Protein AF-A0A8M1KH84-F1 (afdb_monomer_lite)

InterPro domains:
  IPR000884 Thrombospondin type-1 (TSP1) repeat [PF00090] (106-132)
  IPR000884 Thrombospondin type-1 (TSP1) repeat [PS50092] (102-132)
  IPR041645 ADAMTS, cysteine-rich domain 2 [PF17771] (24-91)
  IPR050439 ADAMTS and ADAMTS-like [PTHR13723] (3-132)

Sequence (132 aa):
TAQASCLVDEPRHLGQYKYPEQLPGQLYDADTQCKWQFGAKARLCNLDFVKDICKSLWCHRTGHRCETKFMPAAEGTICGPEMWCRRGQCVKYGDHGPKAVHGQWSGWSEWSDCSRTCGGGVMHRERSCNSP

pLDDT: mean 87.09, std 9.3, range [55.09, 97.25]

Organism: Clupea harengus (NCBI:txid7950)

Radius of gyration: 22.51 Å; chains: 1; bounding box: 59×35×61 Å

Secondary structure (DSSP, 8-state):
-GGGTTSSSPPP-SS-----SS-HHHHS-HHHHHHHHH-TT-EE---TT---TTT--EEE-TTPPPEE-SPPPPTT-EEETTEEEETTEEEETTTTSSPPP-PEEPPPPPPPPPS-SSS---------EEE-

Foldseek 3Di:
DVVCPVVPDDDDCPDDDDDDLDFPQVVAELQNVQCVVPNPQKGFDDDPVCLQLLQWTWIAGVPGDIDTPRDHRTFQHQRDDQWTRDPSGTGGNCVVGPHDDDFDKDPKDDWDDFPDPDDDTDIDIDIDSDRD

Structure (mmCIF, N/CA/C/O backbone):
data_AF-A0A8M1KH84-F1
#
_entry.id   AF-A0A8M1KH84-F1
#
loop_
_atom_site.group_PDB
_atom_site.id
_atom_site.type_symbol
_atom_site.label_atom_id
_atom_site.label_alt_id
_atom_site.label_comp_id
_atom_site.label_asym_id
_atom_site.label_entity_id
_atom_site.label_seq_id
_atom_site.pdbx_PDB_ins_code
_atom_site.Cartn_x
_atom_site.Cartn_y
_atom_site.Cartn_z
_atom_site.occupancy
_atom_site.B_iso_or_equiv
_atom_site.auth_seq_id
_atom_site.auth_comp_id
_atom_site.auth_asym_id
_atom_site.auth_atom_id
_atom_site.pdbx_PDB_model_num
ATOM 1 N N . THR A 1 1 ? 9.265 -8.710 -36.067 1.00 56.69 1 THR A N 1
ATOM 2 C CA . THR A 1 1 ? 9.792 -9.997 -36.581 1.00 56.69 1 THR A CA 1
ATOM 3 C C . THR A 1 1 ? 8.619 -10.901 -36.923 1.00 56.69 1 THR A C 1
ATOM 5 O O . THR A 1 1 ? 7.554 -10.718 -36.348 1.00 56.69 1 THR A O 1
ATOM 8 N N . ALA A 1 2 ? 8.777 -11.867 -37.835 1.00 72.69 2 ALA A N 1
ATOM 9 C CA . ALA A 1 2 ? 7.699 -12.779 -38.261 1.00 72.69 2 ALA A CA 1
ATOM 10 C C . ALA A 1 2 ? 7.067 -13.618 -37.120 1.00 72.69 2 ALA A C 1
ATOM 12 O O . ALA A 1 2 ? 6.051 -14.266 -37.324 1.00 72.69 2 ALA A O 1
ATOM 13 N N . GLN A 1 3 ? 7.654 -13.589 -35.920 1.00 81.56 3 GLN A N 1
ATOM 14 C CA . GLN A 1 3 ? 7.239 -14.351 -34.738 1.00 81.56 3 GLN A CA 1
ATOM 15 C C . GLN A 1 3 ? 6.186 -13.648 -33.858 1.00 81.56 3 GLN A C 1
ATOM 17 O O . GLN A 1 3 ? 5.687 -14.266 -32.927 1.00 81.56 3 GLN A O 1
ATOM 22 N N . ALA A 1 4 ? 5.849 -12.380 -34.126 1.00 86.69 4 ALA A N 1
ATOM 23 C CA . ALA A 1 4 ? 4.868 -11.609 -33.345 1.00 86.69 4 ALA A CA 1
ATOM 24 C C . ALA A 1 4 ? 3.621 -11.210 -34.159 1.00 86.69 4 ALA A C 1
ATOM 26 O O . ALA A 1 4 ? 2.900 -10.290 -33.786 1.00 86.69 4 ALA A O 1
ATOM 27 N N . SER A 1 5 ? 3.365 -11.884 -35.283 1.00 88.50 5 SER A N 1
ATOM 28 C CA . SER A 1 5 ? 2.250 -11.580 -36.193 1.00 88.50 5 SER A CA 1
ATOM 29 C C . SER A 1 5 ? 0.858 -11.801 -35.590 1.00 88.50 5 SER A C 1
ATOM 31 O O . SER A 1 5 ? -0.110 -11.351 -36.178 1.00 88.50 5 SER A O 1
ATOM 33 N N . CYS A 1 6 ? 0.744 -12.457 -34.435 1.00 84.44 6 CYS A N 1
ATOM 34 C CA . CYS A 1 6 ? -0.508 -12.644 -33.691 1.00 84.44 6 CYS A CA 1
ATOM 35 C C . CYS A 1 6 ? -0.782 -11.564 -32.627 1.00 84.44 6 CYS A C 1
ATOM 37 O O . CYS A 1 6 ? -1.728 -11.690 -31.859 1.00 84.44 6 CYS A O 1
ATOM 39 N N . LEU A 1 7 ? 0.088 -10.554 -32.518 1.00 87.69 7 LEU A N 1
ATOM 40 C CA . LEU A 1 7 ? -0.094 -9.397 -31.631 1.00 87.69 7 LEU A CA 1
ATOM 41 C C . LEU A 1 7 ? -0.380 -8.112 -32.419 1.00 87.69 7 LEU A C 1
ATOM 43 O O . LEU A 1 7 ? -0.381 -7.025 -31.846 1.00 87.69 7 LEU A O 1
ATOM 47 N N . VAL A 1 8 ? -0.526 -8.223 -33.742 1.00 87.94 8 VAL A N 1
ATOM 48 C CA . VAL A 1 8 ? -0.738 -7.074 -34.635 1.00 87.94 8 VAL A CA 1
ATOM 49 C C . VAL A 1 8 ? -2.216 -6.794 -34.870 1.00 87.94 8 VAL A C 1
ATOM 51 O O . VAL A 1 8 ? -2.557 -5.682 -35.260 1.00 87.94 8 VAL A O 1
ATOM 54 N N . ASP A 1 9 ? -3.085 -7.784 -34.666 1.00 87.00 9 ASP A N 1
ATOM 55 C CA . ASP A 1 9 ? -4.525 -7.598 -34.729 1.00 87.00 9 ASP A CA 1
ATOM 56 C C . ASP A 1 9 ? -5.050 -6.962 -33.439 1.00 87.00 9 ASP A C 1
ATOM 58 O O . ASP A 1 9 ? -4.618 -7.275 -32.328 1.00 87.00 9 ASP A O 1
ATOM 62 N N . GLU A 1 10 ? -5.986 -6.028 -33.594 1.00 83.88 10 GLU A N 1
ATOM 63 C CA . GLU A 1 10 ? -6.624 -5.382 -32.456 1.00 83.88 10 GLU A CA 1
ATOM 64 C C . GLU A 1 10 ? -7.520 -6.382 -31.706 1.00 83.88 10 GLU A C 1
ATOM 66 O O . GLU A 1 10 ? -8.272 -7.145 -32.329 1.00 83.88 10 GLU A O 1
ATOM 71 N N . PRO A 1 11 ? -7.496 -6.376 -30.361 1.00 82.75 11 PRO A N 1
ATOM 72 C CA . PRO A 1 11 ? -8.345 -7.254 -29.576 1.00 82.75 11 PRO A CA 1
ATOM 73 C C . PRO A 1 11 ? -9.819 -6.957 -29.859 1.00 82.75 11 PRO A C 1
ATOM 75 O O . PRO A 1 11 ? -10.277 -5.814 -29.818 1.00 82.75 11 PRO A O 1
ATOM 78 N N . ARG A 1 12 ? -10.597 -8.013 -30.107 1.00 80.06 12 ARG A N 1
ATOM 79 C CA . ARG A 1 12 ? -12.044 -7.893 -30.310 1.00 80.06 12 ARG A CA 1
ATOM 80 C C . ARG A 1 12 ? -12.687 -7.323 -29.043 1.00 80.06 12 ARG A C 1
ATOM 82 O O . ARG A 1 12 ? -12.575 -7.918 -27.971 1.00 80.06 12 ARG A O 1
ATOM 89 N N . HIS A 1 13 ? -13.383 -6.194 -29.172 1.00 71.12 13 HIS A N 1
ATOM 90 C CA . HIS A 1 13 ? -14.111 -5.541 -28.081 1.00 71.12 13 HIS A CA 1
ATOM 91 C C . HIS A 1 13 ? -15.296 -6.407 -27.608 1.00 71.12 13 HIS A C 1
ATOM 93 O O . HIS A 1 13 ? -16.436 -6.209 -28.010 1.00 71.12 13 HIS A O 1
ATOM 99 N N . LEU A 1 14 ? -15.024 -7.380 -26.737 1.00 72.00 14 LEU A N 1
ATOM 100 C CA . LEU A 1 14 ? -16.031 -8.222 -26.072 1.00 72.00 14 LEU A CA 1
ATOM 101 C C . LEU A 1 14 ? -16.656 -7.535 -24.838 1.00 72.00 14 LEU A C 1
ATOM 103 O O . LEU A 1 14 ? -17.586 -8.059 -24.233 1.00 72.00 14 LEU A O 1
ATOM 107 N N . GLY A 1 15 ? -16.151 -6.353 -24.478 1.00 72.94 15 GLY A N 1
ATOM 108 C CA . GLY A 1 15 ? -16.567 -5.536 -23.341 1.00 72.94 15 GLY A CA 1
ATOM 109 C C . GLY A 1 15 ? -15.422 -4.616 -22.919 1.00 72.94 15 GLY A C 1
ATOM 110 O O . GLY A 1 15 ? -14.253 -4.984 -23.032 1.00 72.94 15 GLY A O 1
ATOM 111 N N . GLN A 1 16 ? -15.723 -3.396 -22.472 1.00 75.56 16 GLN A N 1
ATOM 112 C CA . GLN A 1 16 ? -14.689 -2.459 -22.026 1.00 75.56 16 GLN A CA 1
ATOM 113 C C . GLN A 1 16 ? -14.214 -2.865 -20.623 1.00 75.56 16 GLN A C 1
ATOM 115 O O . GLN A 1 16 ? -14.832 -2.506 -19.622 1.00 75.56 16 GLN A O 1
ATOM 120 N N . TYR A 1 17 ? -13.132 -3.642 -20.541 1.00 76.12 17 TYR A N 1
ATOM 121 C CA . TYR A 1 17 ? -12.471 -3.904 -19.265 1.00 76.12 17 TYR A CA 1
ATOM 122 C C . TYR A 1 17 ? -11.871 -2.594 -18.744 1.00 76.12 17 TYR A C 1
ATOM 124 O O . TYR A 1 17 ? -10.963 -2.027 -19.354 1.00 76.12 17 TYR A O 1
ATOM 132 N N . LYS A 1 18 ? -12.414 -2.080 -17.637 1.00 79.38 18 LYS A N 1
ATOM 133 C CA . LYS A 1 18 ? -11.889 -0.885 -16.975 1.00 79.38 18 LYS A CA 1
ATOM 134 C C . LYS A 1 18 ? -10.722 -1.295 -16.090 1.00 79.38 18 LYS A C 1
ATOM 136 O O . LYS A 1 18 ? -10.913 -1.980 -15.088 1.00 79.38 18 LYS A O 1
ATOM 141 N N . TYR A 1 19 ? -9.523 -0.879 -16.478 1.00 79.00 19 TYR A N 1
ATOM 142 C CA . TYR A 1 19 ? -8.343 -1.059 -15.645 1.00 79.00 19 TYR A CA 1
ATOM 143 C C . TYR A 1 19 ? -8.492 -0.277 -14.331 1.00 79.00 19 TYR A C 1
ATOM 145 O O . TYR A 1 19 ? -9.052 0.823 -14.350 1.00 79.00 19 TYR A O 1
ATOM 153 N N . PRO A 1 20 ? -7.998 -0.812 -13.199 1.00 81.50 20 PRO A N 1
ATOM 154 C CA . PRO A 1 20 ? -7.947 -0.059 -11.954 1.00 81.50 20 PRO A CA 1
ATOM 155 C C . PRO A 1 20 ? -7.095 1.201 -12.127 1.00 81.50 20 PRO A C 1
ATOM 157 O O . PRO A 1 20 ? -5.984 1.134 -12.646 1.00 81.50 20 PRO A O 1
ATOM 160 N N . GLU A 1 21 ? -7.598 2.342 -11.658 1.00 81.69 21 GLU A N 1
ATOM 161 C CA . GLU A 1 21 ? -6.826 3.595 -11.625 1.00 81.69 21 GLU A CA 1
ATOM 162 C C . GLU A 1 21 ? -5.760 3.586 -10.516 1.00 81.69 21 GLU A C 1
ATOM 164 O O . GLU A 1 21 ? -4.780 4.328 -10.564 1.00 81.69 21 GLU A O 1
ATOM 169 N N . GLN A 1 22 ? -5.952 2.727 -9.513 1.00 86.44 22 GLN A N 1
ATOM 170 C CA . GLN A 1 22 ? -5.077 2.571 -8.356 1.00 86.44 22 GLN A CA 1
ATOM 171 C C . GLN A 1 22 ? -3.916 1.623 -8.663 1.00 86.44 22 GLN A C 1
ATOM 173 O O . GLN A 1 22 ? -4.069 0.607 -9.346 1.00 86.44 22 GLN A O 1
ATOM 178 N N . LEU A 1 23 ? -2.749 1.922 -8.098 1.00 90.06 23 LEU A N 1
ATOM 179 C CA . LEU A 1 23 ? -1.584 1.051 -8.187 1.00 90.06 23 LEU A CA 1
ATOM 180 C C . LEU A 1 23 ? -1.775 -0.215 -7.333 1.00 90.06 23 LEU A C 1
ATOM 182 O O . LEU A 1 23 ? -2.468 -0.175 -6.312 1.00 90.06 23 LEU A O 1
ATOM 186 N N . PRO A 1 24 ? -1.117 -1.337 -7.674 1.00 93.56 24 PRO A N 1
ATOM 187 C CA . PRO A 1 24 ? -1.300 -2.591 -6.947 1.00 93.56 24 PRO A CA 1
ATOM 188 C C . PRO A 1 24 ? -1.028 -2.492 -5.438 1.00 93.56 24 PRO A C 1
ATOM 190 O O . PRO A 1 24 ? -1.755 -3.091 -4.658 1.00 93.56 24 PRO A O 1
ATOM 193 N N . GLY A 1 25 ? -0.042 -1.707 -5.001 1.00 92.88 25 GLY A N 1
ATOM 194 C CA . GLY A 1 25 ? 0.261 -1.486 -3.584 1.00 92.88 25 GLY A CA 1
ATOM 195 C C . GLY A 1 25 ? -0.724 -0.567 -2.849 1.00 92.88 25 GLY A C 1
ATOM 196 O O . GLY A 1 25 ? -0.736 -0.557 -1.622 1.00 92.88 25 GLY A O 1
ATOM 197 N N . GLN A 1 26 ? -1.568 0.173 -3.579 1.00 90.44 26 GLN A N 1
ATOM 198 C CA . GLN A 1 26 ? -2.712 0.903 -3.011 1.00 90.44 26 GLN A CA 1
ATOM 199 C C . GLN A 1 26 ? -3.925 -0.015 -2.810 1.00 90.44 26 GLN A C 1
ATOM 201 O O . GLN A 1 26 ? -4.741 0.229 -1.927 1.00 90.44 26 GLN A O 1
ATOM 206 N N . LEU A 1 27 ? -4.037 -1.069 -3.622 1.00 91.44 27 LEU A N 1
ATOM 207 C CA . LEU A 1 27 ? -5.064 -2.104 -3.489 1.00 91.44 27 LEU A CA 1
ATOM 208 C C . LEU A 1 27 ? -4.676 -3.169 -2.455 1.00 91.44 27 LEU A C 1
ATOM 210 O O . LEU A 1 27 ? -5.534 -3.715 -1.766 1.00 91.44 27 LEU A O 1
ATOM 214 N N . TYR A 1 28 ? -3.381 -3.472 -2.365 1.00 94.31 28 TYR A N 1
ATOM 215 C CA . TYR A 1 28 ? -2.845 -4.582 -1.589 1.00 94.31 28 TYR A CA 1
ATOM 216 C C . TYR A 1 28 ? -1.645 -4.119 -0.768 1.00 94.31 28 TYR A C 1
ATOM 218 O O . TYR A 1 28 ? -0.541 -3.952 -1.288 1.00 94.31 28 TYR A O 1
ATOM 226 N N . ASP A 1 29 ? -1.856 -3.938 0.531 1.00 94.00 29 ASP A N 1
ATOM 227 C CA . ASP A 1 29 ? -0.815 -3.519 1.467 1.00 94.00 29 ASP A CA 1
ATOM 228 C C . ASP A 1 29 ? 0.323 -4.552 1.622 1.00 94.00 29 ASP A C 1
ATOM 230 O O . ASP A 1 29 ? 0.273 -5.684 1.126 1.00 94.00 29 ASP A O 1
ATOM 234 N N . ALA A 1 30 ? 1.382 -4.155 2.329 1.00 94.31 30 ALA A N 1
ATOM 235 C CA . ALA A 1 30 ? 2.558 -4.993 2.548 1.00 94.31 30 ALA A CA 1
ATOM 236 C C . ALA A 1 30 ? 2.226 -6.318 3.264 1.00 94.31 30 ALA A C 1
ATOM 238 O O . ALA A 1 30 ? 2.787 -7.363 2.929 1.00 94.31 30 ALA A O 1
ATOM 239 N N . ASP A 1 31 ? 1.277 -6.304 4.206 1.00 94.56 31 ASP A N 1
ATOM 240 C CA . ASP A 1 31 ? 0.814 -7.508 4.901 1.00 94.56 31 ASP A CA 1
ATOM 241 C C . ASP A 1 31 ? 0.117 -8.480 3.944 1.00 94.56 31 ASP A C 1
ATOM 243 O O . ASP A 1 31 ? 0.356 -9.688 3.991 1.00 94.56 31 ASP A O 1
ATOM 247 N N . THR A 1 32 ? -0.731 -7.978 3.052 1.00 96.69 32 THR A N 1
ATOM 248 C CA . THR A 1 32 ? -1.422 -8.781 2.036 1.00 96.69 32 THR A CA 1
ATOM 249 C C . THR A 1 32 ? -0.431 -9.408 1.064 1.00 96.69 32 THR A C 1
ATOM 251 O O . THR A 1 32 ? -0.508 -10.607 0.785 1.00 96.69 32 THR A O 1
ATOM 254 N N . GLN A 1 33 ? 0.573 -8.646 0.638 1.00 96.44 33 GLN A N 1
ATOM 255 C CA . GLN A 1 33 ? 1.661 -9.166 -0.188 1.00 96.44 33 GLN A CA 1
ATOM 256 C C . GLN A 1 33 ? 2.461 -10.257 0.545 1.00 96.44 33 GLN A C 1
ATOM 258 O O . GLN A 1 33 ? 2.759 -11.305 -0.038 1.00 96.44 33 GLN A O 1
ATOM 263 N N . CYS A 1 34 ? 2.734 -10.082 1.843 1.00 95.06 34 CYS A N 1
ATOM 264 C CA . CYS A 1 34 ? 3.354 -11.115 2.674 1.00 95.06 34 CYS A CA 1
ATOM 265 C C . CYS A 1 34 ? 2.505 -12.389 2.754 1.00 95.06 34 CYS A C 1
ATOM 267 O O . CYS A 1 34 ? 3.046 -13.493 2.632 1.00 95.06 34 CYS A O 1
ATOM 269 N N . LYS A 1 35 ? 1.179 -12.262 2.894 1.00 96.19 35 LYS A N 1
ATOM 270 C CA . LYS A 1 35 ? 0.253 -13.407 2.917 1.00 96.19 35 LYS A CA 1
ATOM 271 C C . LYS A 1 35 ? 0.279 -14.208 1.618 1.00 96.19 35 LYS A C 1
ATOM 273 O O . LYS A 1 35 ? 0.164 -15.430 1.661 1.00 96.19 35 LYS A O 1
ATOM 278 N N . TRP A 1 36 ? 0.456 -13.560 0.470 1.00 94.81 36 TRP A N 1
ATOM 279 C CA . TRP A 1 36 ? 0.569 -14.262 -0.812 1.00 94.81 36 TRP A CA 1
ATOM 280 C C . TRP A 1 36 ? 1.911 -14.961 -0.992 1.00 94.81 36 TRP A C 1
ATOM 282 O O . TRP A 1 36 ? 1.960 -16.086 -1.484 1.00 94.81 36 TRP A O 1
ATOM 292 N N . GLN A 1 37 ? 3.008 -14.341 -0.557 1.00 93.12 37 GLN A N 1
ATOM 293 C CA . GLN A 1 37 ? 4.334 -14.941 -0.709 1.00 93.12 37 GLN A CA 1
ATOM 294 C C . GLN A 1 37 ? 4.589 -16.078 0.286 1.00 93.12 37 GLN A C 1
ATOM 296 O O . GLN A 1 37 ? 5.202 -17.089 -0.073 1.00 93.12 37 GLN A O 1
ATOM 301 N N . PHE A 1 38 ? 4.128 -15.904 1.525 1.00 93.56 38 PHE A N 1
ATOM 302 C CA . PHE A 1 38 ? 4.449 -16.757 2.664 1.00 93.56 38 PHE A CA 1
ATOM 303 C C . PHE A 1 38 ? 3.190 -17.248 3.393 1.00 93.56 38 PHE A C 1
ATOM 305 O O . PHE A 1 38 ? 3.268 -17.646 4.547 1.00 93.56 38 PHE A O 1
ATOM 312 N N . GLY A 1 39 ? 2.021 -17.296 2.761 1.00 93.62 39 GLY A N 1
ATOM 313 C CA . GLY A 1 39 ? 0.793 -17.878 3.323 1.00 93.62 39 GLY A CA 1
ATOM 314 C C . GLY A 1 39 ? 0.051 -16.996 4.338 1.00 93.62 39 GLY A C 1
ATOM 315 O O . GLY A 1 39 ? 0.595 -16.057 4.904 1.00 93.62 39 GLY A O 1
ATOM 316 N N . ALA A 1 40 ? -1.208 -17.344 4.623 1.00 94.44 40 ALA A N 1
ATOM 317 C CA . ALA A 1 40 ? -2.195 -16.476 5.286 1.00 94.44 40 ALA A CA 1
ATOM 318 C C . ALA A 1 40 ? -1.815 -15.898 6.668 1.00 94.44 40 ALA A C 1
ATOM 320 O O . ALA A 1 40 ? -2.412 -14.916 7.104 1.00 94.44 40 ALA A O 1
ATOM 321 N N . LYS A 1 41 ? -0.845 -16.497 7.372 1.00 93.38 41 LYS A N 1
ATOM 322 C CA . LYS A 1 41 ? -0.365 -16.028 8.686 1.00 93.38 41 LYS A CA 1
ATOM 323 C C . LYS A 1 41 ? 0.855 -15.105 8.610 1.00 93.38 41 LYS A C 1
ATOM 325 O O . LYS A 1 41 ? 1.315 -14.644 9.651 1.00 93.38 41 LYS A O 1
ATOM 330 N N . ALA A 1 42 ? 1.409 -14.883 7.421 1.00 94.75 42 ALA A N 1
ATOM 331 C CA . ALA A 1 42 ? 2.556 -14.010 7.241 1.00 94.75 42 ALA A CA 1
ATOM 332 C C . ALA A 1 42 ? 2.160 -12.534 7.337 1.00 94.75 42 ALA A C 1
ATOM 334 O O . ALA A 1 42 ? 1.059 -12.150 6.940 1.00 94.75 42 ALA A O 1
ATOM 335 N N . ARG A 1 43 ? 3.074 -11.725 7.868 1.00 93.81 43 ARG A N 1
ATOM 336 C CA . ARG A 1 43 ? 2.938 -10.273 8.027 1.00 93.81 43 ARG A CA 1
ATOM 337 C C . ARG A 1 43 ? 4.257 -9.577 7.733 1.00 93.81 43 ARG A C 1
ATOM 339 O O . ARG A 1 43 ? 5.303 -10.230 7.729 1.00 93.81 43 ARG A O 1
ATOM 346 N N . LEU A 1 44 ? 4.201 -8.275 7.496 1.00 92.31 44 LEU A N 1
ATOM 347 C CA . LEU A 1 44 ? 5.358 -7.417 7.305 1.00 92.31 44 LEU A CA 1
ATOM 348 C C . LEU A 1 44 ? 6.250 -7.443 8.551 1.00 92.31 44 LEU A C 1
ATOM 350 O O . LEU A 1 44 ? 5.796 -7.278 9.681 1.00 92.31 44 LEU A O 1
ATOM 354 N N . CYS A 1 45 ? 7.544 -7.634 8.328 1.00 90.38 45 CYS A N 1
ATOM 355 C CA . CYS A 1 45 ? 8.554 -7.542 9.369 1.00 90.38 45 CYS A CA 1
ATOM 356 C C . CYS A 1 45 ? 8.824 -6.075 9.729 1.00 90.38 45 CYS A C 1
ATOM 358 O O . CYS A 1 45 ? 9.285 -5.309 8.887 1.00 90.38 45 CYS A O 1
ATOM 360 N N . ASN A 1 46 ? 8.583 -5.695 10.986 1.00 78.12 46 ASN A N 1
ATOM 361 C CA . ASN A 1 46 ? 8.773 -4.325 11.468 1.00 78.12 46 ASN A CA 1
ATOM 362 C C . ASN A 1 46 ? 10.085 -4.179 12.259 1.00 78.12 46 ASN A C 1
ATOM 364 O O . ASN A 1 46 ? 10.080 -3.952 13.468 1.00 78.12 46 ASN A O 1
ATOM 368 N N . LEU A 1 47 ? 11.214 -4.400 11.583 1.00 73.88 47 LEU A N 1
ATOM 369 C CA . LEU A 1 47 ? 12.551 -4.237 12.159 1.00 73.88 47 LEU A CA 1
ATOM 370 C C . LEU A 1 47 ? 13.256 -3.041 11.507 1.00 73.88 47 LEU A C 1
ATOM 372 O O . LEU A 1 47 ? 13.252 -2.904 10.287 1.00 73.88 47 LEU A O 1
ATOM 376 N N . ASP A 1 48 ? 13.892 -2.190 12.319 1.00 63.12 48 ASP A N 1
ATOM 377 C CA . ASP A 1 48 ? 14.488 -0.904 11.908 1.00 63.12 48 ASP A CA 1
ATOM 378 C C . ASP A 1 48 ? 15.540 -0.994 10.785 1.00 63.12 48 ASP A C 1
ATOM 380 O O . ASP A 1 48 ? 15.813 -0.005 10.107 1.00 63.12 48 ASP A O 1
ATOM 384 N N . PHE A 1 49 ? 16.127 -2.170 10.566 1.00 55.09 49 PHE A N 1
ATOM 385 C CA . PHE A 1 49 ? 17.098 -2.442 9.500 1.00 55.09 49 PHE A CA 1
ATOM 386 C C . PHE A 1 49 ? 16.453 -2.875 8.169 1.00 55.09 49 PHE A C 1
ATOM 388 O O . PHE A 1 49 ? 17.147 -3.040 7.170 1.00 55.09 49 PHE A O 1
ATOM 395 N N . VAL A 1 50 ? 15.127 -3.028 8.136 1.00 58.56 50 VAL A N 1
ATOM 396 C CA . VAL A 1 50 ? 14.336 -3.522 6.996 1.00 58.56 50 VAL A CA 1
ATOM 397 C C . VAL A 1 50 ? 13.550 -2.390 6.311 1.00 58.56 50 VAL A C 1
ATOM 399 O O . VAL A 1 50 ? 12.569 -2.608 5.606 1.00 58.56 50 VAL A O 1
ATOM 402 N N . LYS A 1 51 ? 13.993 -1.143 6.517 1.00 63.97 51 LYS A N 1
ATOM 403 C CA . LYS A 1 51 ? 13.248 0.084 6.183 1.00 63.97 51 LYS A CA 1
ATOM 404 C C . LYS A 1 51 ? 12.901 0.274 4.709 1.00 63.97 51 LYS A C 1
ATOM 406 O O . LYS A 1 51 ? 11.963 1.006 4.420 1.00 63.97 51 LYS A O 1
ATOM 411 N N . ASP A 1 52 ? 13.612 -0.360 3.780 1.00 84.50 52 ASP A N 1
ATOM 412 C CA . ASP A 1 52 ? 13.346 -0.179 2.350 1.00 84.50 52 ASP A CA 1
ATOM 413 C C . ASP A 1 52 ? 12.564 -1.358 1.759 1.00 84.50 52 ASP A C 1
ATOM 415 O O . ASP A 1 52 ? 13.067 -2.130 0.935 1.00 84.50 52 ASP A O 1
ATOM 419 N N . ILE A 1 53 ? 11.300 -1.484 2.182 1.00 92.00 53 ILE A N 1
ATOM 420 C CA . ILE A 1 53 ? 10.366 -2.487 1.642 1.00 92.00 53 ILE A CA 1
ATOM 421 C C . ILE A 1 53 ? 10.186 -2.347 0.125 1.00 92.00 53 ILE A C 1
ATOM 423 O O . ILE A 1 53 ? 9.828 -3.309 -0.553 1.00 92.00 53 ILE A O 1
ATOM 427 N N . CYS A 1 54 ? 10.475 -1.164 -0.423 1.00 92.38 54 CYS A N 1
ATOM 428 C CA . CYS A 1 54 ? 10.402 -0.894 -1.850 1.00 92.38 54 CYS A CA 1
ATOM 429 C C . CYS A 1 54 ? 11.517 -1.600 -2.626 1.00 92.38 54 CYS A C 1
ATOM 431 O O . CYS A 1 54 ? 11.341 -1.859 -3.808 1.00 92.38 54 CYS A O 1
ATOM 433 N N . LYS A 1 55 ? 12.627 -1.980 -1.985 1.00 92.00 55 LYS A N 1
ATOM 434 C CA . LYS A 1 55 ? 13.667 -2.828 -2.594 1.00 92.00 55 LYS A CA 1
ATOM 435 C C . LYS A 1 55 ? 13.446 -4.305 -2.327 1.00 92.00 55 LYS A C 1
ATOM 437 O O . LYS A 1 55 ? 13.711 -5.144 -3.185 1.00 92.00 55 LYS A O 1
ATOM 442 N N . SER A 1 56 ? 13.014 -4.646 -1.120 1.00 91.62 56 SER A N 1
ATOM 443 C CA . SER A 1 56 ? 12.783 -6.035 -0.732 1.00 91.62 56 SER A CA 1
ATOM 444 C C . SER A 1 56 ? 11.721 -6.098 0.350 1.00 91.62 56 SER A C 1
ATOM 446 O O . SER A 1 56 ? 11.897 -5.544 1.430 1.00 91.62 56 SER A O 1
ATOM 448 N N . LEU A 1 57 ? 10.637 -6.814 0.078 1.00 92.75 57 LEU A N 1
ATOM 449 C CA . LEU A 1 57 ? 9.602 -7.099 1.054 1.00 92.75 57 LEU A CA 1
ATOM 450 C C . LEU A 1 57 ? 10.080 -8.226 1.974 1.00 92.75 57 LEU A C 1
ATOM 452 O O . LEU A 1 57 ? 10.394 -9.331 1.521 1.00 92.75 57 LEU A O 1
ATOM 456 N N . TRP A 1 58 ? 10.124 -7.943 3.270 1.00 93.06 58 TRP A N 1
ATOM 457 C CA . TRP A 1 58 ? 10.484 -8.913 4.296 1.00 93.06 58 TRP A CA 1
ATOM 458 C C . TRP A 1 58 ? 9.280 -9.223 5.160 1.00 93.06 58 TRP A C 1
ATOM 460 O O . TRP A 1 58 ? 8.624 -8.332 5.698 1.00 93.06 58 TRP A O 1
ATOM 470 N N . CYS A 1 59 ? 9.026 -10.507 5.329 1.00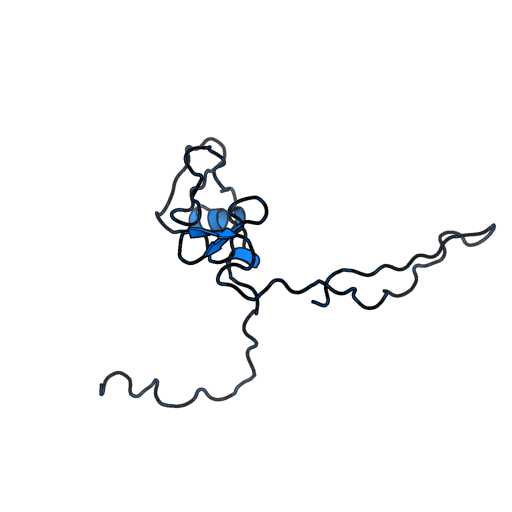 93.00 59 CYS A N 1
ATOM 471 C CA . CYS A 1 59 ? 7.851 -11.007 6.004 1.00 93.00 59 CYS A CA 1
ATOM 472 C C . CYS A 1 59 ? 8.265 -11.936 7.133 1.00 93.00 59 CYS A C 1
ATOM 474 O O . CYS A 1 59 ? 9.323 -12.556 7.093 1.00 93.00 59 CYS A O 1
ATOM 476 N N . HIS A 1 60 ? 7.417 -12.078 8.136 1.00 92.69 60 HIS A N 1
ATOM 477 C CA . HIS A 1 60 ? 7.603 -13.075 9.176 1.00 92.69 60 HIS A CA 1
ATOM 478 C C . HIS A 1 60 ? 6.297 -13.825 9.426 1.00 92.69 60 HIS A C 1
ATOM 480 O O . HIS A 1 60 ? 5.196 -13.326 9.180 1.00 92.69 60 HIS A O 1
ATOM 486 N N . ARG A 1 61 ? 6.429 -15.053 9.919 1.00 91.56 61 ARG A N 1
ATOM 487 C CA . ARG A 1 61 ? 5.330 -15.839 10.487 1.00 91.56 61 ARG A CA 1
ATOM 488 C C . ARG A 1 61 ? 5.468 -15.825 12.012 1.00 91.56 61 ARG A C 1
ATOM 490 O O . ARG A 1 61 ? 6.554 -15.580 12.533 1.00 91.56 61 ARG A O 1
ATOM 497 N N . THR A 1 62 ? 4.389 -16.074 12.751 1.00 82.00 62 THR A N 1
ATOM 498 C CA . THR A 1 62 ? 4.413 -16.135 14.227 1.00 82.00 62 THR A CA 1
ATOM 499 C C . THR A 1 62 ? 5.507 -17.079 14.732 1.00 82.00 62 THR A C 1
ATOM 501 O O . THR A 1 62 ? 5.451 -18.270 14.439 1.00 82.00 62 THR A O 1
ATOM 504 N N . GLY A 1 63 ? 6.482 -16.546 15.477 1.00 73.31 63 GLY A N 1
ATOM 505 C CA . GLY A 1 63 ? 7.617 -17.301 16.028 1.00 73.31 63 GLY A CA 1
ATOM 506 C C . GLY A 1 63 ? 8.798 -17.515 15.069 1.00 73.31 63 GLY A C 1
ATOM 507 O O . GLY A 1 63 ? 9.791 -18.117 15.468 1.00 73.31 63 GLY A O 1
ATOM 508 N N . HIS A 1 64 ? 8.721 -17.018 13.831 1.00 76.50 64 HIS A N 1
ATOM 509 C CA . HIS A 1 64 ? 9.790 -17.117 12.837 1.00 76.50 64 HIS A CA 1
ATOM 510 C C . HIS A 1 64 ? 10.560 -15.800 12.690 1.00 76.50 64 HIS A C 1
ATOM 512 O O . HIS A 1 64 ? 10.033 -14.708 12.910 1.00 76.50 64 HIS A O 1
ATOM 518 N N . ARG A 1 65 ? 11.827 -15.933 12.291 1.00 86.19 65 ARG A N 1
ATOM 519 C CA . ARG A 1 65 ? 12.705 -14.837 11.856 1.00 86.19 65 ARG A CA 1
ATOM 520 C C . ARG A 1 65 ? 12.204 -14.269 10.519 1.00 86.19 65 ARG A C 1
ATOM 522 O O . ARG A 1 65 ? 11.437 -14.924 9.819 1.00 86.19 65 ARG A O 1
ATOM 529 N N . CYS A 1 66 ? 12.593 -13.039 10.192 1.00 90.31 66 CYS A N 1
ATOM 530 C CA . CYS A 1 66 ? 12.144 -12.402 8.958 1.00 90.31 66 CYS A CA 1
ATOM 531 C C . CYS A 1 66 ? 12.795 -13.051 7.730 1.00 90.31 66 CYS A C 1
ATOM 533 O O . CYS A 1 66 ? 13.998 -13.304 7.711 1.00 90.31 66 CYS A O 1
ATOM 535 N N . GLU A 1 67 ? 11.984 -13.308 6.711 1.00 90.88 67 GLU A N 1
ATOM 536 C CA . GLU A 1 67 ? 12.326 -13.998 5.472 1.00 90.88 67 GLU A CA 1
ATOM 537 C C . GLU A 1 67 ? 11.913 -13.129 4.273 1.00 90.88 67 GLU A C 1
ATOM 539 O O . GLU A 1 67 ? 10.960 -12.351 4.346 1.00 90.88 67 GLU A O 1
ATOM 544 N N . THR A 1 68 ? 12.622 -13.250 3.152 1.00 90.81 68 THR A N 1
ATOM 545 C CA . THR A 1 68 ? 12.318 -12.518 1.915 1.00 90.81 68 THR A CA 1
ATOM 546 C C . THR A 1 68 ? 12.519 -13.414 0.699 1.00 90.81 68 THR A C 1
ATOM 548 O O . THR A 1 68 ? 13.341 -14.328 0.717 1.00 90.81 68 THR A O 1
ATOM 551 N N . LYS A 1 69 ? 11.774 -13.142 -0.377 1.00 91.69 69 LYS A N 1
ATOM 552 C CA . LYS A 1 69 ? 12.016 -13.714 -1.711 1.00 91.69 69 LYS A CA 1
ATOM 553 C C . LYS A 1 69 ? 12.760 -12.743 -2.636 1.00 91.69 69 LYS A C 1
ATOM 555 O O . LYS A 1 69 ? 12.738 -12.938 -3.845 1.00 91.69 69 LYS A O 1
ATOM 560 N N . PHE A 1 70 ? 13.361 -11.682 -2.085 1.00 88.25 70 PHE A N 1
ATOM 561 C CA . PHE A 1 70 ? 14.022 -10.598 -2.830 1.00 88.25 70 PHE A CA 1
ATOM 562 C C . PHE A 1 70 ? 13.105 -9.850 -3.812 1.00 88.25 70 PHE A C 1
ATOM 564 O O . PHE A 1 70 ? 13.579 -9.153 -4.704 1.00 88.25 70 PHE A O 1
ATOM 571 N N . MET A 1 71 ? 11.786 -9.972 -3.644 1.00 90.38 71 MET A N 1
ATOM 572 C CA . MET A 1 71 ? 10.816 -9.203 -4.414 1.00 90.38 71 MET A CA 1
ATOM 573 C C . MET A 1 71 ? 10.525 -7.882 -3.698 1.00 90.38 71 MET A C 1
ATOM 575 O O . MET A 1 71 ? 10.325 -7.905 -2.481 1.00 90.38 71 MET A O 1
ATOM 579 N N . PRO A 1 72 ? 10.482 -6.747 -4.413 1.00 94.06 72 PRO A N 1
ATOM 580 C CA . PRO A 1 72 ? 10.083 -5.475 -3.830 1.00 94.06 72 PRO A CA 1
ATOM 581 C C . PRO A 1 72 ? 8.601 -5.488 -3.448 1.00 94.06 72 PRO A C 1
ATOM 583 O O . PRO A 1 72 ? 7.810 -6.265 -3.991 1.00 94.06 72 PRO A O 1
ATOM 586 N N . ALA A 1 73 ? 8.214 -4.600 -2.537 1.00 94.81 73 ALA A N 1
ATOM 587 C CA . ALA A 1 73 ? 6.811 -4.274 -2.349 1.00 94.81 73 ALA A CA 1
ATOM 588 C C . ALA A 1 73 ? 6.224 -3.690 -3.644 1.00 94.81 73 ALA A C 1
ATOM 590 O O . ALA A 1 73 ? 6.908 -3.003 -4.407 1.00 94.81 73 ALA A O 1
ATOM 591 N N . ALA A 1 74 ? 4.947 -3.958 -3.887 1.00 95.81 74 ALA A N 1
ATOM 592 C CA . ALA A 1 74 ? 4.255 -3.492 -5.075 1.00 95.81 74 ALA A CA 1
ATOM 593 C C . ALA A 1 74 ? 4.250 -1.954 -5.177 1.00 95.81 74 ALA A C 1
ATOM 595 O O . ALA A 1 74 ? 4.239 -1.243 -4.168 1.00 95.81 74 ALA A O 1
ATOM 596 N N . GLU A 1 75 ? 4.208 -1.431 -6.404 1.00 93.88 75 GLU A N 1
ATOM 597 C CA . GLU A 1 75 ? 4.114 0.012 -6.647 1.00 93.88 75 GLU A CA 1
ATOM 598 C C . GLU A 1 75 ? 2.911 0.610 -5.905 1.00 93.88 75 GLU A C 1
ATOM 600 O O . GLU A 1 75 ? 1.800 0.090 -5.979 1.00 93.88 75 GLU A O 1
ATOM 605 N N . GLY A 1 76 ? 3.134 1.707 -5.192 1.00 92.19 76 GLY A N 1
ATOM 606 C CA . GLY A 1 76 ? 2.138 2.391 -4.376 1.00 92.19 76 GLY A CA 1
ATOM 607 C C . GLY A 1 76 ? 1.975 1.857 -2.952 1.00 92.19 76 GLY A C 1
ATOM 608 O O . GLY A 1 76 ? 1.179 2.419 -2.206 1.00 92.19 76 GLY A O 1
ATOM 609 N N . THR A 1 77 ? 2.730 0.828 -2.549 1.00 93.50 77 THR A N 1
ATOM 610 C CA . THR A 1 77 ? 2.717 0.334 -1.160 1.00 93.50 77 THR A CA 1
ATOM 611 C C . THR A 1 77 ? 3.237 1.413 -0.217 1.00 93.50 7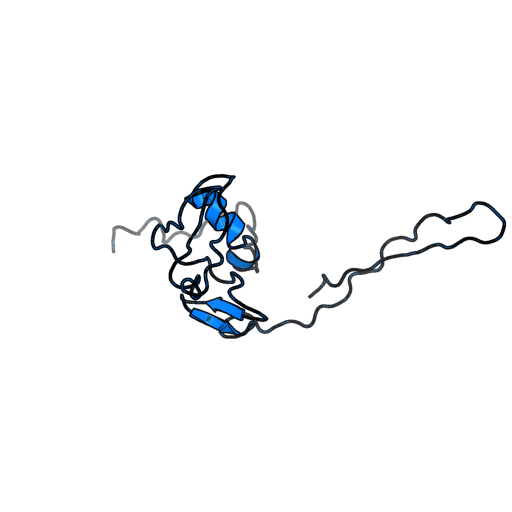7 THR A C 1
ATOM 613 O O . THR A 1 77 ? 4.275 2.016 -0.489 1.00 93.50 77 THR A O 1
ATOM 616 N N . ILE A 1 78 ? 2.549 1.641 0.900 1.00 90.94 78 ILE A N 1
ATOM 617 C CA . ILE A 1 78 ? 2.969 2.604 1.924 1.00 90.94 78 ILE A CA 1
ATOM 618 C C . ILE A 1 78 ? 4.256 2.105 2.588 1.00 90.94 78 ILE A C 1
ATOM 620 O O . ILE A 1 78 ? 4.285 1.015 3.153 1.00 90.94 78 ILE A O 1
ATOM 624 N N . CYS A 1 79 ? 5.311 2.913 2.527 1.00 90.50 79 CYS A N 1
ATOM 625 C CA . CYS A 1 79 ? 6.627 2.603 3.099 1.00 90.50 79 CYS A CA 1
ATOM 626 C C . CYS A 1 79 ? 7.019 3.540 4.252 1.00 90.50 79 CYS A C 1
ATOM 628 O O . CYS A 1 79 ? 8.050 3.342 4.888 1.00 90.50 79 CYS A O 1
ATOM 630 N N . GLY A 1 80 ? 6.190 4.544 4.544 1.00 87.94 80 GLY A N 1
ATOM 631 C CA . GLY A 1 80 ? 6.379 5.482 5.644 1.00 87.94 80 GLY A CA 1
ATOM 632 C C . GLY A 1 80 ? 5.240 6.503 5.719 1.00 87.94 80 GLY A C 1
ATOM 633 O O . GLY A 1 80 ? 4.327 6.464 4.889 1.00 87.94 80 GLY A O 1
ATOM 634 N N . PRO A 1 81 ? 5.272 7.424 6.696 1.00 87.38 81 PRO A N 1
ATOM 635 C CA . PRO A 1 81 ? 4.291 8.501 6.801 1.00 87.38 81 PRO A CA 1
ATOM 636 C C . PRO A 1 81 ? 4.312 9.364 5.537 1.00 87.38 81 PRO A C 1
ATOM 638 O O . PRO A 1 81 ? 5.351 9.918 5.197 1.00 87.38 81 PRO A O 1
ATOM 641 N N . GLU A 1 82 ? 3.182 9.445 4.830 1.00 85.50 82 GLU A N 1
ATOM 642 C CA . GLU A 1 82 ? 3.057 10.165 3.549 1.00 85.50 82 GLU A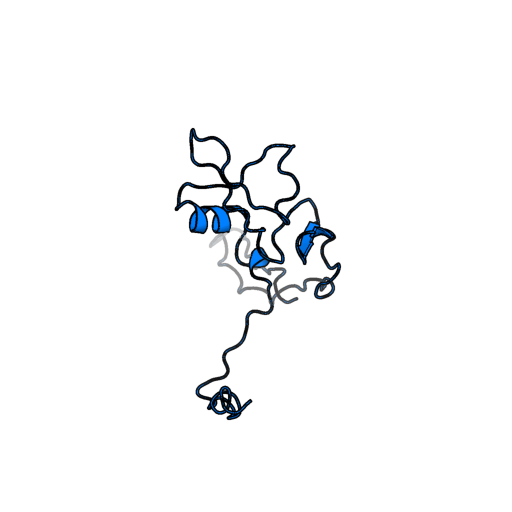 CA 1
ATOM 643 C C . GLU A 1 82 ? 4.075 9.727 2.477 1.00 85.50 82 GLU A C 1
ATOM 645 O O . GLU A 1 82 ? 4.452 10.507 1.600 1.00 85.50 82 GLU A O 1
ATOM 650 N N . MET A 1 83 ? 4.527 8.469 2.527 1.00 89.00 83 MET A N 1
ATOM 651 C CA . MET A 1 83 ? 5.490 7.912 1.579 1.00 89.00 83 MET A CA 1
ATOM 652 C C . MET A 1 83 ? 5.025 6.575 1.008 1.00 89.00 83 MET A C 1
ATOM 654 O O . MET A 1 83 ? 4.393 5.761 1.684 1.00 89.00 83 MET A O 1
ATOM 658 N N . TRP A 1 84 ? 5.379 6.332 -0.250 1.00 91.75 84 TRP A N 1
ATOM 659 C CA . TRP A 1 84 ? 4.970 5.155 -1.011 1.00 91.75 84 TRP A CA 1
ATOM 660 C C . TRP A 1 84 ? 6.079 4.634 -1.933 1.00 91.75 84 TRP A C 1
ATOM 662 O O . TRP A 1 84 ? 6.990 5.369 -2.322 1.00 91.75 84 TRP A O 1
ATOM 672 N N . CYS A 1 85 ? 6.008 3.350 -2.282 1.00 92.50 85 CYS A N 1
ATOM 673 C CA . CYS A 1 85 ? 6.993 2.691 -3.130 1.00 92.50 85 CYS A CA 1
ATOM 674 C C . CYS A 1 85 ? 6.783 3.009 -4.603 1.00 92.50 85 CYS A C 1
ATOM 676 O O . CYS A 1 85 ? 5.747 2.644 -5.153 1.00 92.50 85 CYS A O 1
ATOM 678 N N . ARG A 1 86 ? 7.777 3.615 -5.259 1.00 93.19 86 ARG A N 1
ATOM 679 C CA . ARG A 1 86 ? 7.804 3.839 -6.709 1.00 93.19 86 ARG A CA 1
ATOM 680 C C . ARG A 1 86 ? 9.172 3.519 -7.289 1.00 93.19 86 ARG A C 1
ATOM 682 O O . ARG A 1 86 ? 10.182 4.032 -6.816 1.00 93.19 86 ARG A O 1
ATOM 689 N N . ARG A 1 87 ? 9.209 2.687 -8.331 1.00 90.88 87 ARG A N 1
ATOM 690 C CA . ARG A 1 87 ? 10.430 2.209 -9.006 1.00 90.88 87 ARG A CA 1
ATOM 691 C C . ARG A 1 87 ? 11.483 1.689 -8.022 1.00 90.88 87 ARG A C 1
ATOM 693 O O . ARG A 1 87 ? 12.674 1.948 -8.170 1.00 90.88 87 ARG A O 1
ATOM 700 N N . GLY A 1 88 ? 11.025 0.984 -6.995 1.00 90.44 88 GLY A N 1
ATOM 701 C CA . GLY A 1 88 ? 11.882 0.419 -5.957 1.00 90.44 88 GLY A CA 1
ATOM 702 C C . GLY A 1 88 ? 12.443 1.415 -4.934 1.00 90.44 88 GLY A C 1
ATOM 703 O O . GLY A 1 88 ? 13.386 1.085 -4.220 1.00 90.44 88 GLY A O 1
ATOM 704 N N . GLN A 1 89 ? 11.893 2.630 -4.856 1.00 91.94 89 GLN A N 1
ATOM 705 C CA . GLN A 1 89 ? 12.282 3.657 -3.887 1.00 91.94 89 GLN A CA 1
ATOM 706 C C . GLN A 1 89 ? 11.085 4.091 -3.041 1.00 91.94 89 GLN A C 1
ATOM 708 O O . GLN A 1 89 ? 9.971 4.198 -3.550 1.00 91.94 89 GLN A O 1
ATOM 713 N N . CYS A 1 90 ? 11.324 4.388 -1.764 1.00 91.38 90 CYS A N 1
ATOM 714 C CA . CYS A 1 90 ? 10.339 5.029 -0.900 1.00 91.38 90 CYS A CA 1
ATOM 715 C C . CYS A 1 90 ? 10.365 6.547 -1.138 1.00 91.38 90 CYS A C 1
ATOM 717 O O . CYS A 1 90 ? 11.310 7.224 -0.732 1.00 91.38 90 CYS A O 1
ATOM 719 N N . VAL A 1 91 ? 9.359 7.076 -1.834 1.00 90.88 91 VAL A N 1
ATOM 720 C CA . VAL A 1 91 ? 9.251 8.502 -2.204 1.00 90.88 91 VAL A CA 1
ATOM 721 C C . VAL A 1 91 ? 8.031 9.135 -1.541 1.00 90.88 91 VAL A C 1
ATOM 723 O O . VAL A 1 91 ? 7.191 8.417 -1.001 1.00 90.88 91 VAL A O 1
ATOM 726 N N . LYS A 1 92 ? 7.903 10.467 -1.562 1.00 89.25 92 LYS A N 1
ATOM 727 C CA . LYS A 1 92 ? 6.710 11.121 -1.009 1.00 89.25 92 LYS A CA 1
ATOM 728 C C . LYS A 1 92 ? 5.480 10.797 -1.846 1.00 89.25 92 LYS A C 1
ATOM 730 O O . LYS A 1 92 ? 5.556 10.590 -3.058 1.00 89.25 92 LYS A O 1
ATOM 735 N N . TYR A 1 93 ? 4.332 1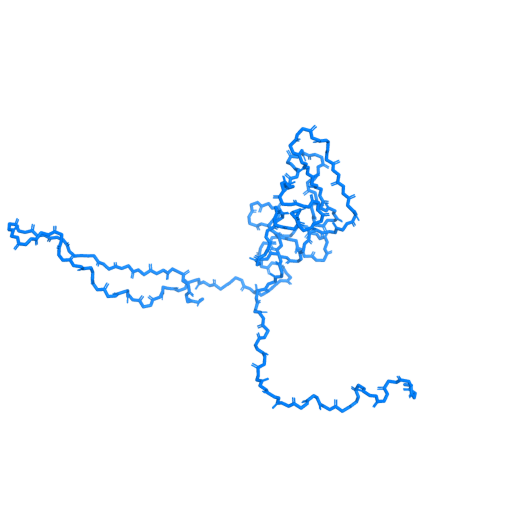0.745 -1.189 1.00 86.12 93 TYR A N 1
ATOM 736 C CA . TYR A 1 93 ? 3.062 10.505 -1.850 1.00 86.12 93 TYR A CA 1
ATOM 737 C C . TYR A 1 93 ? 2.804 11.577 -2.920 1.00 86.12 93 TYR A C 1
ATOM 739 O O . TYR A 1 93 ? 2.949 12.770 -2.663 1.00 86.12 93 TYR A O 1
ATOM 747 N N . GLY A 1 94 ? 2.453 11.150 -4.136 1.00 78.06 94 GLY A N 1
ATOM 748 C CA . GLY A 1 94 ? 2.288 12.036 -5.296 1.00 78.06 94 GLY A CA 1
ATOM 749 C C . GLY A 1 94 ? 3.559 12.261 -6.128 1.00 78.06 94 GLY A C 1
ATOM 750 O O . GLY A 1 94 ? 3.441 12.565 -7.316 1.00 78.06 94 GLY A O 1
ATOM 751 N N . ASP A 1 95 ? 4.761 12.018 -5.588 1.00 78.50 95 ASP A N 1
ATOM 752 C CA . ASP A 1 95 ? 5.985 12.022 -6.397 1.00 78.50 95 ASP A CA 1
ATOM 753 C C . ASP A 1 95 ? 5.966 10.835 -7.371 1.00 78.50 95 ASP A C 1
ATOM 755 O O . ASP A 1 95 ? 5.686 9.690 -7.001 1.00 78.50 95 ASP A O 1
ATOM 759 N N . HIS A 1 96 ? 6.243 11.117 -8.647 1.00 74.75 96 HIS A N 1
ATOM 760 C CA . HIS A 1 96 ? 6.213 10.156 -9.758 1.00 74.75 96 HIS A CA 1
ATOM 761 C C . HIS A 1 96 ? 4.857 9.447 -9.983 1.00 74.75 96 HIS A C 1
ATOM 763 O O . HIS A 1 96 ? 4.790 8.488 -10.757 1.00 74.75 96 HIS A O 1
ATOM 769 N N . GLY A 1 97 ? 3.764 9.889 -9.348 1.00 70.50 97 GLY A N 1
ATOM 770 C CA . GLY A 1 97 ? 2.403 9.358 -9.512 1.00 70.50 97 GLY A CA 1
ATOM 771 C C . GLY A 1 97 ? 1.387 10.385 -9.993 1.00 70.50 97 GLY A C 1
ATOM 772 O O . GLY A 1 97 ? 1.756 11.526 -10.274 1.00 70.50 97 GLY A O 1
ATOM 773 N N . PRO A 1 98 ? 0.106 9.990 -10.116 1.00 66.19 98 PRO A N 1
ATOM 774 C CA . PRO A 1 98 ? -0.959 10.964 -10.283 1.00 66.19 98 PRO A CA 1
ATOM 775 C C . PRO A 1 98 ? -0.893 11.952 -9.117 1.00 66.19 98 PRO A C 1
ATOM 777 O O . PRO A 1 98 ? -0.706 11.558 -7.963 1.00 66.19 98 PRO A O 1
ATOM 780 N N . LYS A 1 99 ? -0.977 13.247 -9.436 1.00 69.00 99 LYS A N 1
ATOM 781 C CA . LYS A 1 99 ? -0.981 14.303 -8.422 1.00 69.00 99 LYS A CA 1
ATOM 782 C C . LYS A 1 99 ? -2.099 14.015 -7.425 1.00 69.00 99 LYS A C 1
ATOM 784 O O . LYS A 1 99 ? -3.168 13.559 -7.827 1.00 69.00 99 LYS A O 1
ATOM 789 N N . ALA A 1 100 ? -1.842 14.287 -6.147 1.00 68.38 100 ALA A N 1
ATOM 790 C CA . ALA A 1 100 ? -2.869 14.182 -5.124 1.00 68.38 100 ALA A CA 1
ATOM 791 C C . ALA A 1 100 ? -4.108 14.974 -5.569 1.00 68.38 100 ALA A C 1
ATOM 793 O O . ALA A 1 100 ? -3.999 16.148 -5.931 1.00 68.38 100 ALA A O 1
ATOM 794 N N . VAL A 1 101 ? -5.260 14.309 -5.586 1.00 76.06 101 VAL A N 1
ATOM 795 C CA . VAL A 1 101 ? -6.547 14.945 -5.864 1.00 76.06 101 VAL A CA 1
ATOM 796 C C . VAL A 1 101 ? -7.188 15.267 -4.520 1.00 76.06 101 VAL A C 1
ATOM 798 O O . VAL A 1 101 ? -7.150 14.455 -3.592 1.00 76.06 101 VAL A O 1
ATOM 801 N N . HIS A 1 102 ? -7.696 16.488 -4.385 1.00 80.69 102 HIS A N 1
ATOM 802 C CA . HIS A 1 102 ? -8.384 16.914 -3.176 1.00 80.69 102 HIS A CA 1
ATOM 803 C C . HIS A 1 102 ? -9.724 16.208 -3.065 1.00 80.69 102 HIS A C 1
ATOM 805 O O . HIS A 1 102 ? -10.667 16.645 -3.713 1.00 80.69 102 HIS A O 1
ATOM 811 N N . GLY A 1 103 ? -9.797 15.211 -2.181 1.00 82.12 103 GLY A N 1
ATOM 812 C CA . GLY A 1 103 ? -11.014 14.441 -1.968 1.00 82.12 103 GLY A CA 1
ATOM 813 C C . GLY A 1 103 ? -12.248 15.329 -1.806 1.00 82.12 103 GLY A C 1
ATOM 814 O O . GLY A 1 103 ? -12.261 16.265 -1.000 1.00 82.12 103 GLY A O 1
ATOM 815 N N . GLN A 1 104 ? -13.293 15.017 -2.562 1.00 88.06 104 GLN A N 1
ATOM 816 C CA . GLN A 1 104 ? -14.602 15.636 -2.436 1.00 88.06 104 GLN A CA 1
ATOM 817 C C . GLN A 1 104 ? -15.553 14.710 -1.682 1.00 88.06 104 GLN A C 1
ATOM 819 O O . GLN A 1 104 ? -15.436 13.478 -1.637 1.00 88.06 104 GLN A O 1
ATOM 824 N N . TRP A 1 105 ? -16.525 15.347 -1.043 1.00 92.06 105 TRP A N 1
ATOM 825 C CA . TRP A 1 105 ? -17.588 14.637 -0.363 1.00 92.06 105 TRP A CA 1
ATOM 826 C C . TRP A 1 105 ? -18.497 13.938 -1.373 1.00 92.06 105 TRP A C 1
ATOM 828 O O . TRP A 1 105 ? -18.871 14.518 -2.391 1.00 92.06 105 TRP A O 1
ATOM 838 N N . SER A 1 106 ? -18.917 12.722 -1.039 1.00 92.00 106 SER A N 1
ATOM 839 C CA . SER A 1 106 ? -20.037 12.051 -1.683 1.00 92.00 106 SER A CA 1
ATOM 840 C C . SER A 1 106 ? -21.313 12.886 -1.562 1.00 92.00 106 SER A C 1
ATOM 842 O O . SER A 1 106 ? -21.427 13.791 -0.722 1.00 92.00 106 SER A O 1
ATOM 844 N N . GLY A 1 107 ? -22.333 12.503 -2.330 1.00 94.88 107 GLY A N 1
ATOM 845 C CA . GLY A 1 107 ? -23.704 12.858 -1.978 1.00 94.88 107 GLY A CA 1
ATOM 846 C C . GLY A 1 107 ? -24.015 12.442 -0.536 1.00 94.88 107 GLY A C 1
ATOM 847 O O . GLY A 1 107 ? -23.427 11.491 -0.009 1.00 94.88 107 GLY A O 1
ATOM 848 N N . TRP A 1 108 ? -24.914 13.177 0.113 1.00 95.69 108 TRP A N 1
ATOM 849 C CA . TRP A 1 108 ? -25.447 12.749 1.401 1.00 95.69 108 TRP A CA 1
ATOM 850 C C . TRP A 1 108 ? -26.172 11.411 1.248 1.00 95.69 108 TRP A C 1
ATOM 852 O O . TRP A 1 108 ? -26.855 11.196 0.247 1.00 95.69 108 TRP A O 1
ATOM 862 N N . SER A 1 109 ? -26.048 10.543 2.248 1.00 94.31 109 SER A N 1
ATOM 863 C CA . SER A 1 109 ? -26.920 9.385 2.399 1.00 94.31 109 SER A CA 1
ATOM 864 C C . SER A 1 109 ? -28.369 9.829 2.592 1.00 94.31 109 SER A C 1
ATOM 866 O O . SER A 1 109 ? -28.655 10.985 2.932 1.00 94.31 109 SER A O 1
ATOM 868 N N . GLU A 1 110 ? -29.277 8.868 2.469 1.00 96.88 110 GLU A N 1
ATOM 869 C CA . GLU A 1 110 ? -30.625 9.022 2.999 1.00 96.88 110 GLU A CA 1
ATOM 870 C C . GLU A 1 110 ? -30.578 9.334 4.500 1.00 96.88 110 GLU A C 1
ATOM 872 O O . GLU A 1 110 ? -29.617 8.992 5.205 1.00 96.88 110 GLU A O 1
ATOM 877 N N . TRP A 1 111 ? -31.610 10.025 4.978 1.00 96.88 111 TRP A N 1
ATOM 878 C CA . TRP A 1 111 ? -31.770 10.264 6.404 1.00 96.88 111 TRP A CA 1
ATOM 879 C C . TRP A 1 111 ? -32.000 8.948 7.144 1.00 96.88 111 TRP A C 1
ATOM 881 O O . TRP A 1 111 ? -32.750 8.089 6.688 1.00 96.88 111 TRP A O 1
ATOM 891 N N . SER A 1 112 ? -31.387 8.820 8.316 1.00 96.06 112 SER A N 1
ATOM 892 C CA . SER A 1 112 ? -31.692 7.752 9.255 1.00 96.06 112 SER A CA 1
ATOM 893 C C . SER A 1 112 ? -33.126 7.871 9.749 1.00 96.06 112 SER A C 1
ATOM 895 O O . SER A 1 112 ? -33.681 8.970 9.823 1.00 96.06 112 SER A O 1
ATOM 897 N N . ASP A 1 113 ? -33.667 6.763 10.240 1.00 94.94 113 ASP A N 1
ATOM 898 C CA . ASP A 1 113 ? -34.884 6.804 11.038 1.00 94.94 113 ASP A CA 1
ATOM 899 C C . ASP A 1 113 ? -34.712 7.707 12.268 1.00 94.94 113 ASP A C 1
ATOM 901 O O . ASP A 1 113 ? -33.600 7.932 12.770 1.00 94.94 113 ASP A O 1
ATOM 905 N N . CYS A 1 114 ? -35.830 8.249 12.752 1.00 95.19 114 CYS A N 1
ATOM 906 C CA . CYS A 1 114 ? -35.831 9.054 13.963 1.00 95.19 114 CYS A CA 1
ATOM 907 C C . CYS A 1 114 ? -35.451 8.178 15.158 1.00 95.19 114 CYS A C 1
ATOM 909 O O . CYS A 1 114 ? -36.066 7.139 15.395 1.00 95.19 114 CYS A O 1
ATOM 911 N N . SER A 1 115 ? -34.482 8.629 15.958 1.00 96.44 115 SER A N 1
ATOM 912 C CA . SER A 1 115 ? -34.015 7.875 17.128 1.00 96.44 115 SER A CA 1
ATOM 913 C C . SER A 1 115 ? -35.107 7.592 18.167 1.00 96.44 115 SER A C 1
ATOM 915 O O . SER A 1 115 ? -34.934 6.727 19.026 1.00 96.44 115 SER A O 1
ATOM 917 N N . ARG A 1 116 ? -36.223 8.333 18.125 1.00 93.38 116 ARG A N 1
ATOM 918 C CA . ARG A 1 116 ? -37.356 8.198 19.045 1.00 93.38 116 ARG A CA 1
ATOM 919 C C . ARG A 1 116 ? -38.674 8.440 18.327 1.00 93.38 116 ARG A C 1
ATOM 921 O O . ARG A 1 116 ? -38.773 9.295 17.454 1.00 93.38 116 ARG A O 1
ATOM 928 N N . THR A 1 117 ? -39.715 7.748 18.768 1.00 93.00 117 THR A N 1
ATOM 929 C CA . THR A 1 117 ? -41.081 7.917 18.254 1.00 93.00 117 THR A CA 1
ATOM 930 C C . THR A 1 117 ? -41.838 9.074 18.917 1.00 93.00 117 THR A C 1
ATOM 932 O O . THR A 1 117 ? -42.827 9.545 18.365 1.00 93.00 117 THR A O 1
ATOM 935 N N . CYS A 1 118 ? -41.387 9.569 20.079 1.00 90.75 118 CYS A N 1
ATOM 936 C CA . CYS A 1 118 ? -41.956 10.736 20.761 1.00 90.75 118 CYS A CA 1
ATOM 937 C C . CYS A 1 118 ? -40.932 11.442 21.675 1.00 90.75 118 CYS A C 1
ATOM 939 O O . CYS A 1 118 ? -39.880 10.888 22.008 1.00 90.75 118 CYS A O 1
ATOM 941 N N . GLY A 1 119 ? -41.256 12.671 22.096 1.00 89.81 119 GLY A N 1
ATOM 942 C CA . GLY A 1 119 ? -40.455 13.440 23.060 1.00 89.81 119 GLY A CA 1
ATOM 943 C C . GLY A 1 119 ? -39.202 14.114 22.488 1.00 89.81 119 GLY A C 1
ATOM 944 O O . GLY A 1 119 ? -38.309 14.455 23.255 1.00 89.81 119 GLY A O 1
ATOM 945 N N . GL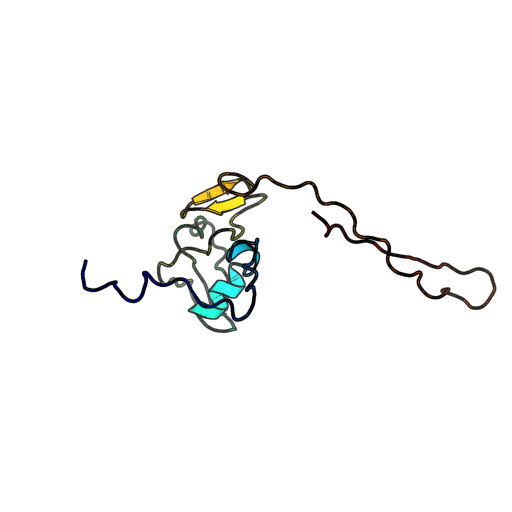Y A 1 120 ? -39.143 14.305 21.164 1.00 90.44 120 GLY A N 1
ATOM 946 C CA . GLY A 1 120 ? -37.985 14.856 20.452 1.00 90.44 120 GLY A CA 1
ATOM 947 C C . GLY A 1 120 ? -36.919 13.792 20.173 1.00 90.44 120 GLY A C 1
ATOM 948 O O . GLY A 1 120 ? -36.473 13.093 21.080 1.00 90.44 120 GLY A O 1
ATOM 949 N N . GLY A 1 121 ? -36.519 13.651 18.909 1.00 92.88 121 GLY A N 1
ATOM 950 C CA . GLY A 1 121 ? -35.520 12.681 18.453 1.00 92.88 121 GLY A CA 1
ATOM 951 C C . GLY A 1 121 ? -34.538 13.304 17.464 1.00 92.88 121 GLY A C 1
ATOM 952 O O . GLY A 1 121 ? -34.691 14.458 17.067 1.00 92.88 121 GLY A O 1
ATOM 953 N N . VAL A 1 122 ? -3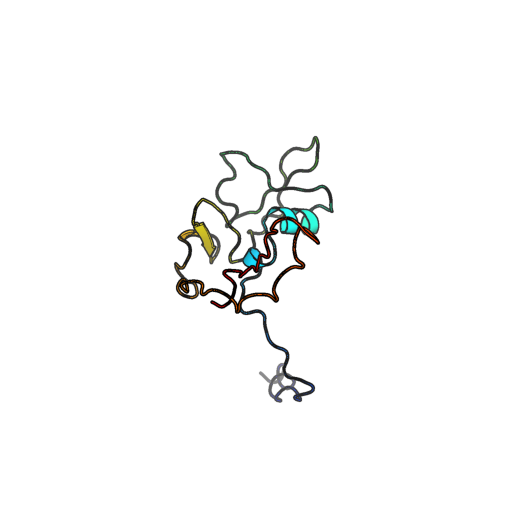3.515 12.540 17.087 1.00 95.94 122 VAL A N 1
ATOM 954 C CA . VAL A 1 122 ? -32.468 12.965 16.150 1.00 95.94 122 VAL A CA 1
ATOM 955 C C . VAL A 1 122 ? -32.503 12.048 14.938 1.00 95.94 122 VAL A C 1
ATOM 957 O O . VAL A 1 122 ? -32.551 10.827 15.083 1.00 95.94 122 VAL A O 1
ATOM 960 N N . MET A 1 123 ? -32.458 12.652 13.755 1.00 96.56 123 MET A N 1
ATOM 961 C CA . MET A 1 123 ? -32.160 11.980 12.494 1.00 96.56 123 MET A CA 1
ATOM 962 C C . MET A 1 123 ? -30.781 12.449 12.045 1.00 96.56 123 MET A C 1
ATOM 964 O O . MET A 1 123 ? -30.435 13.621 12.210 1.00 96.56 123 MET A O 1
ATOM 968 N N . HIS A 1 124 ? -29.986 11.542 11.497 1.00 95.81 124 HIS A N 1
ATOM 969 C CA . HIS A 1 124 ? -28.670 11.857 10.956 1.00 95.81 124 HIS A CA 1
ATOM 970 C C . HIS A 1 124 ? -28.579 11.379 9.515 1.00 95.81 124 HIS A C 1
ATOM 972 O O . HIS A 1 124 ? -29.355 10.545 9.064 1.00 95.81 124 HIS A O 1
ATOM 978 N N . ARG A 1 125 ? -27.636 11.944 8.781 1.00 97.25 125 ARG A N 1
ATOM 979 C CA . ARG A 1 125 ? -27.235 11.472 7.463 1.00 97.25 125 ARG A CA 1
ATOM 980 C C . ARG A 1 125 ? -25.736 11.635 7.366 1.00 97.25 125 ARG A C 1
ATOM 982 O O . ARG A 1 125 ? -25.163 12.505 8.026 1.00 97.25 125 ARG A O 1
ATOM 989 N N . GLU A 1 126 ? -25.116 10.812 6.548 1.00 96.12 126 GLU A N 1
ATOM 990 C CA . GLU A 1 126 ? -23.669 10.719 6.452 1.00 96.12 126 GLU A CA 1
ATOM 991 C C . GLU A 1 126 ? -23.217 11.019 5.028 1.00 96.12 126 GLU A C 1
ATOM 993 O O . GLU A 1 126 ? -23.982 10.958 4.069 1.00 96.12 126 GLU A O 1
ATOM 998 N N . ARG A 1 127 ? -21.954 11.391 4.888 1.00 95.88 127 ARG A N 1
ATOM 999 C CA . ARG A 1 127 ? -21.279 11.513 3.599 1.00 95.88 127 ARG A CA 1
ATOM 1000 C C . ARG A 1 127 ? -19.832 11.100 3.789 1.00 95.88 127 ARG A C 1
ATOM 1002 O O . ARG A 1 127 ? -19.268 11.303 4.864 1.00 95.88 127 ARG A O 1
ATOM 1009 N N . SER A 1 128 ? -19.229 10.543 2.753 1.00 90.69 128 SER A N 1
ATOM 1010 C CA . SER A 1 128 ? -17.862 10.026 2.793 1.00 90.69 128 SER A CA 1
ATOM 1011 C C . SER A 1 128 ? -16.966 10.833 1.859 1.00 90.69 128 SER A C 1
ATOM 1013 O O . SER A 1 128 ? -17.422 11.332 0.837 1.00 90.69 128 SER A O 1
ATOM 1015 N N . CYS A 1 129 ? -15.688 10.983 2.194 1.00 86.44 129 CYS A N 1
ATOM 1016 C CA . CYS A 1 129 ? -14.705 11.615 1.310 1.00 86.44 129 CYS A CA 1
ATOM 1017 C C . CYS A 1 129 ? -14.215 10.579 0.280 1.00 86.44 129 CYS A C 1
ATOM 1019 O O . CYS A 1 129 ? -13.172 9.957 0.475 1.00 86.44 129 CYS A O 1
ATOM 1021 N N . ASN A 1 130 ? -15.033 10.293 -0.740 1.00 82.12 130 ASN A N 1
ATOM 1022 C CA . ASN A 1 130 ? -14.784 9.218 -1.714 1.00 82.12 130 ASN A CA 1
ATOM 1023 C C . ASN A 1 130 ? -15.100 9.578 -3.181 1.00 82.12 130 ASN A C 1
ATOM 1025 O O . ASN A 1 130 ? -15.065 8.693 -4.033 1.00 82.12 130 ASN A O 1
ATOM 1029 N N . SER A 1 131 ? -15.413 10.838 -3.486 1.00 75.62 131 SER A N 1
ATOM 1030 C CA . SER A 1 131 ? -15.575 11.329 -4.859 1.00 75.62 131 SER A CA 1
ATOM 1031 C C . SER A 1 131 ? -14.387 12.247 -5.111 1.00 75.62 131 SER A C 1
ATOM 1033 O O . SER A 1 131 ? -14.333 13.264 -4.442 1.00 75.62 131 SER A O 1
ATOM 1035 N N . PRO A 1 132 ? -13.384 11.876 -5.920 1.00 73.19 132 PRO A N 1
ATOM 1036 C CA . PRO A 1 132 ? -12.037 12.416 -5.777 1.00 73.19 132 PRO A CA 1
ATOM 1037 C C . PRO A 1 132 ? -11.954 13.932 -5.903 1.00 73.19 132 PRO A C 1
ATOM 1039 O O . PRO A 1 132 ? -12.728 14.561 -6.666 1.00 73.19 132 PRO A O 1
#